Protein AF-A0A842SZA8-F1 (afdb_monomer_lite)

Secondary structure (DSSP, 8-state):
--HHHHHHHT-S-----PPEEETTEEEPPPPHHHHHTTS--TTS----------S--

pLDDT: mean 81.57, std 16.41, range [45.94, 97.12]

Structure (mmCIF, N/CA/C/O backbone):
data_AF-A0A842SZA8-F1
#
_entry.id   AF-A0A842SZA8-F1
#
loop_
_atom_site.group_PDB
_atom_site.id
_atom_site.type_symbol
_atom_site.label_atom_id
_atom_site.label_alt_id
_atom_site.label_comp_id
_atom_site.label_asym_id
_atom_site.label_entity_id
_atom_site.label_seq_id
_atom_site.pdbx_PDB_ins_code
_atom_site.Cartn_x
_atom_site.Cartn_y
_atom_site.Cartn_z
_atom_site.occupancy
_atom_site.B_iso_or_equiv
_atom_site.auth_seq_id
_atom_site.auth_comp_id
_atom_site.auth_asym_id
_atom_site.auth_atom_id
_atom_site.pdbx_PDB_model_num
ATOM 1 N N . MET A 1 1 ? -8.920 22.173 4.117 1.00 52.66 1 MET A N 1
ATOM 2 C CA . MET A 1 1 ? -9.253 20.834 4.626 1.00 52.66 1 MET A CA 1
ATOM 3 C C . MET A 1 1 ? -8.561 20.689 5.958 1.00 52.66 1 MET A C 1
ATOM 5 O O . MET A 1 1 ? -7.360 20.931 6.003 1.00 52.66 1 MET A O 1
ATOM 9 N N . SER A 1 2 ? -9.309 20.440 7.028 1.00 56.69 2 SER A N 1
ATOM 10 C CA . SER A 1 2 ? -8.722 20.229 8.356 1.00 56.69 2 SER A CA 1
ATOM 11 C C . SER A 1 2 ? -8.178 18.803 8.484 1.00 56.69 2 SER A C 1
ATOM 13 O O . SER A 1 2 ? -8.622 17.894 7.777 1.00 56.69 2 SER A O 1
ATOM 15 N N . ASP A 1 3 ? -7.236 18.588 9.403 1.00 59.00 3 ASP A N 1
ATOM 16 C CA . ASP A 1 3 ? -6.719 17.249 9.724 1.00 59.00 3 ASP A CA 1
ATOM 17 C C . ASP A 1 3 ? -7.844 16.278 10.132 1.00 59.00 3 ASP A C 1
ATOM 19 O O . ASP A 1 3 ? -7.773 15.076 9.867 1.00 59.00 3 ASP A O 1
ATOM 23 N N . ASP A 1 4 ? -8.935 16.815 10.682 1.00 54.91 4 ASP A N 1
ATOM 24 C CA . ASP A 1 4 ? -10.142 16.072 11.042 1.00 54.91 4 ASP A CA 1
ATOM 25 C C . ASP A 1 4 ? -10.934 15.577 9.821 1.00 54.91 4 ASP A C 1
ATOM 27 O O . ASP A 1 4 ? -11.421 14.446 9.830 1.00 54.91 4 ASP A O 1
ATOM 31 N N . GLU A 1 5 ? -11.020 16.356 8.735 1.00 53.53 5 GLU A N 1
ATOM 32 C CA . GLU A 1 5 ? -11.651 15.908 7.480 1.00 53.53 5 GLU A CA 1
ATOM 33 C C . GLU A 1 5 ? -10.838 14.789 6.813 1.00 53.53 5 GLU A C 1
ATOM 35 O O . GLU A 1 5 ? -11.4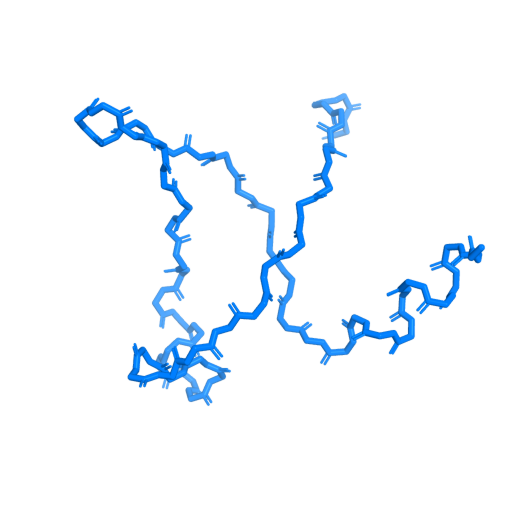02 13.830 6.277 1.00 53.53 5 GLU A O 1
ATOM 40 N N . ILE A 1 6 ? -9.506 14.866 6.902 1.00 56.38 6 ILE A N 1
ATOM 41 C CA . ILE A 1 6 ? -8.598 13.819 6.422 1.00 56.38 6 ILE A CA 1
ATOM 42 C C . ILE A 1 6 ? -8.752 12.548 7.273 1.00 56.38 6 ILE A C 1
ATOM 44 O O . ILE A 1 6 ? -8.802 11.447 6.724 1.00 56.38 6 ILE A O 1
ATOM 48 N N . ASN A 1 7 ? -8.858 12.671 8.598 1.00 53.06 7 ASN A N 1
ATOM 49 C CA . ASN A 1 7 ? -9.053 11.534 9.501 1.00 53.06 7 ASN A CA 1
ATOM 50 C C . ASN A 1 7 ? -10.440 10.886 9.360 1.00 53.06 7 ASN A C 1
ATOM 52 O O . ASN A 1 7 ? -10.560 9.666 9.475 1.00 53.06 7 ASN A O 1
ATOM 56 N N . PHE A 1 8 ? -11.479 11.661 9.041 1.00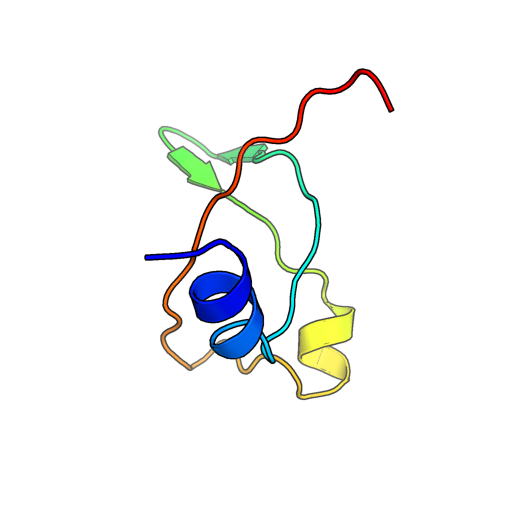 48.81 8 PHE A N 1
ATOM 57 C CA . PHE A 1 8 ? -12.830 11.142 8.823 1.00 48.81 8 PHE A CA 1
ATOM 58 C C . PHE A 1 8 ? -12.950 10.309 7.531 1.00 48.81 8 PHE A C 1
ATOM 60 O O . PHE A 1 8 ? -13.636 9.285 7.523 1.00 48.81 8 PHE A O 1
ATOM 67 N N . LEU A 1 9 ? -12.216 10.670 6.469 1.00 51.12 9 LEU A N 1
ATOM 68 C CA . LEU A 1 9 ? -12.077 9.861 5.244 1.00 51.12 9 LEU A CA 1
ATOM 69 C C . LEU A 1 9 ? -11.230 8.586 5.453 1.00 51.12 9 LEU A C 1
ATOM 71 O O . LEU A 1 9 ? -11.371 7.616 4.710 1.00 51.12 9 LEU A O 1
ATOM 75 N N . LYS A 1 10 ? -10.377 8.557 6.485 1.00 50.88 10 LYS A N 1
ATOM 76 C CA . LYS A 1 10 ? -9.398 7.497 6.790 1.00 50.88 10 LYS A CA 1
ATOM 77 C C . LYS A 1 10 ? -9.919 6.341 7.653 1.00 50.88 10 LYS A C 1
ATOM 79 O O . LYS A 1 10 ? -9.110 5.594 8.195 1.00 50.88 10 LYS A O 1
ATOM 84 N N . LYS A 1 11 ? -11.227 6.062 7.711 1.00 54.81 11 LYS A N 1
ATOM 85 C CA . LYS A 1 11 ? -11.732 4.770 8.250 1.00 54.81 11 LYS A CA 1
ATOM 86 C C . LYS A 1 11 ? -11.306 3.532 7.418 1.00 54.81 11 LYS A C 1
ATOM 88 O O . LYS A 1 11 ? -11.932 2.481 7.508 1.00 54.81 11 LYS A O 1
ATOM 93 N N . GLY A 1 12 ? -10.270 3.654 6.589 1.00 70.00 12 GLY A N 1
ATOM 94 C CA . GLY A 1 12 ? -9.599 2.573 5.880 1.00 70.00 12 GLY A CA 1
ATOM 95 C C . GLY A 1 12 ? -8.382 2.044 6.643 1.00 70.00 12 GLY A C 1
ATOM 96 O O . GLY A 1 12 ? -8.004 2.527 7.710 1.00 70.00 12 GLY A O 1
ATOM 97 N N . ILE A 1 13 ? -7.747 1.024 6.077 1.00 81.38 13 ILE A N 1
ATOM 98 C CA . ILE A 1 13 ? -6.560 0.383 6.649 1.00 81.38 13 ILE A CA 1
ATOM 99 C C . ILE A 1 13 ? -5.375 1.339 6.519 1.00 81.38 13 ILE A C 1
ATOM 101 O O . ILE A 1 13 ? -5.019 1.744 5.415 1.00 81.38 13 ILE A O 1
ATOM 105 N N . THR A 1 14 ? -4.748 1.676 7.645 1.00 84.12 14 THR A N 1
ATOM 106 C CA . THR A 1 14 ? -3.547 2.519 7.682 1.00 84.12 14 THR A CA 1
ATOM 107 C C . THR A 1 14 ? -2.394 1.740 8.305 1.00 84.12 14 THR A C 1
ATOM 109 O O . THR A 1 14 ? -2.540 1.174 9.386 1.00 84.12 14 THR A O 1
ATOM 112 N N . PHE A 1 15 ? -1.234 1.723 7.645 1.00 85.50 15 PHE A N 1
ATOM 113 C CA . PHE A 1 15 ? -0.008 1.121 8.173 1.00 85.50 15 PHE A CA 1
ATOM 114 C C . PHE A 1 15 ? 1.225 1.965 7.823 1.00 85.50 15 PHE A C 1
ATOM 116 O O . PHE A 1 15 ? 1.295 2.570 6.756 1.00 85.50 15 PH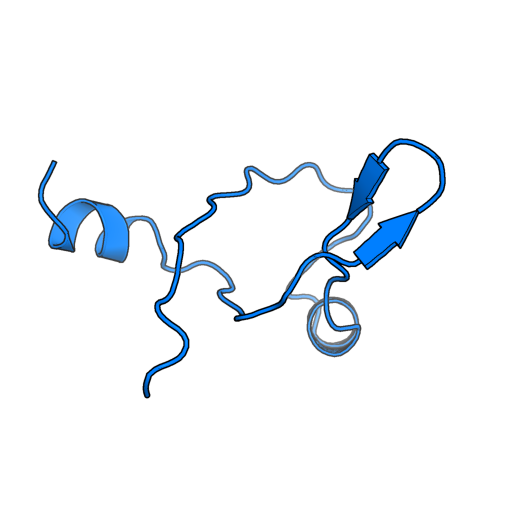E A O 1
ATOM 123 N N . LYS A 1 16 ? 2.214 2.003 8.729 1.00 88.38 16 LYS A N 1
ATOM 124 C CA . LYS A 1 16 ? 3.490 2.715 8.534 1.00 88.38 16 LYS A CA 1
ATOM 125 C C . LYS A 1 16 ? 4.515 1.782 7.879 1.00 88.38 16 LYS A C 1
ATOM 127 O O . LYS A 1 16 ? 4.858 0.743 8.445 1.00 88.38 16 LYS A O 1
ATOM 132 N N . ARG A 1 17 ? 5.037 2.147 6.703 1.00 89.19 17 ARG A N 1
ATOM 133 C CA . ARG A 1 17 ? 6.101 1.400 6.008 1.00 89.19 17 ARG A CA 1
ATOM 134 C C . ARG A 1 17 ? 7.031 2.320 5.227 1.00 89.19 17 ARG A C 1
ATOM 136 O O . ARG A 1 17 ? 6.591 3.288 4.620 1.00 89.19 17 ARG A O 1
ATOM 143 N N . LYS A 1 18 ? 8.315 1.951 5.189 1.00 90.81 18 LYS A N 1
ATOM 144 C CA . LYS A 1 18 ? 9.289 2.514 4.249 1.00 90.81 18 LYS A CA 1
ATOM 145 C C . LYS A 1 18 ? 9.158 1.783 2.906 1.00 90.81 18 LYS A C 1
ATOM 147 O O . LYS A 1 18 ? 9.085 0.551 2.925 1.00 90.81 18 LYS A O 1
ATOM 152 N N . PRO A 1 19 ? 9.138 2.487 1.764 1.00 93.50 19 PRO A N 1
ATOM 153 C CA . PRO A 1 19 ? 9.090 1.824 0.471 1.00 93.50 19 PRO A CA 1
ATOM 154 C C . PRO A 1 19 ? 10.400 1.076 0.189 1.00 93.50 19 PRO A C 1
ATOM 156 O O . PRO A 1 19 ? 11.488 1.530 0.551 1.00 93.50 19 PRO A O 1
ATOM 159 N N . ALA A 1 20 ? 10.293 -0.062 -0.490 1.00 94.88 20 ALA A N 1
ATOM 160 C CA . ALA A 1 20 ? 11.425 -0.844 -0.973 1.00 94.88 20 ALA A CA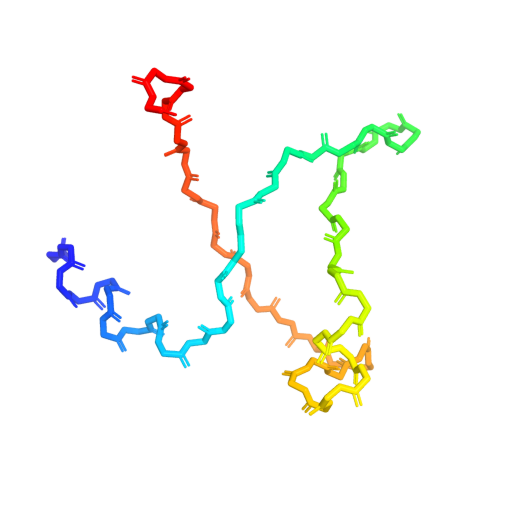 1
ATOM 161 C C . ALA A 1 20 ? 11.709 -0.521 -2.446 1.00 94.88 20 ALA A C 1
ATOM 163 O O . ALA A 1 20 ? 10.785 -0.256 -3.213 1.00 94.88 20 ALA A O 1
ATOM 164 N N . LYS A 1 21 ? 12.981 -0.562 -2.859 1.00 97.12 21 LYS A N 1
ATOM 165 C CA . LYS A 1 21 ? 13.362 -0.414 -4.271 1.00 97.12 21 LYS A CA 1
ATOM 166 C C . LYS A 1 21 ? 13.156 -1.742 -5.004 1.00 97.12 21 LYS A C 1
ATOM 168 O O . LYS A 1 21 ? 13.675 -2.764 -4.565 1.00 97.12 21 LYS A O 1
ATOM 173 N N . MET A 1 22 ? 12.450 -1.715 -6.129 1.00 96.75 22 MET A N 1
ATOM 174 C CA . MET A 1 22 ? 12.253 -2.854 -7.024 1.00 96.75 22 MET A CA 1
ATOM 175 C C . MET A 1 22 ? 12.491 -2.398 -8.467 1.00 96.75 22 MET A C 1
ATOM 177 O O . MET A 1 22 ? 11.652 -1.725 -9.064 1.00 96.75 22 MET A O 1
ATOM 181 N N . GLY A 1 23 ? 13.661 -2.737 -9.013 1.00 95.56 23 GLY A N 1
ATOM 182 C CA . GLY A 1 23 ? 14.089 -2.259 -10.329 1.00 95.56 23 GLY A CA 1
ATOM 183 C C . GLY A 1 23 ? 14.266 -0.736 -10.362 1.00 95.56 23 GLY A C 1
ATOM 184 O O . GLY A 1 23 ? 15.031 -0.171 -9.574 1.00 95.56 23 GLY A O 1
ATOM 185 N N . ASP A 1 24 ? 13.552 -0.088 -11.280 1.00 97.00 24 ASP A N 1
ATOM 186 C CA . ASP A 1 24 ? 13.491 1.365 -11.481 1.00 97.00 24 ASP A CA 1
ATOM 187 C C . ASP A 1 2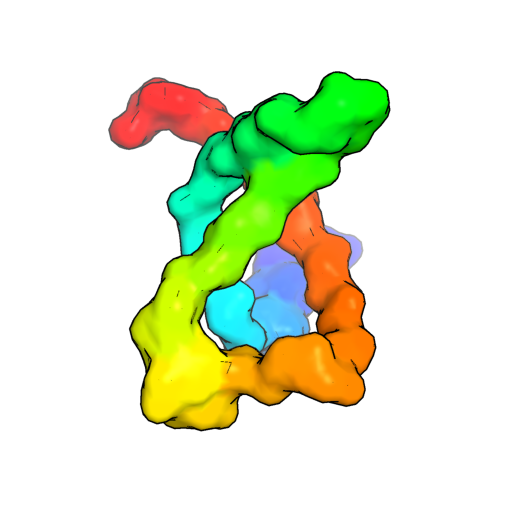4 ? 12.408 2.058 -10.631 1.00 97.00 24 ASP A C 1
ATOM 189 O O . ASP A 1 24 ? 12.254 3.277 -10.701 1.00 97.00 24 ASP A O 1
ATOM 193 N N . ARG A 1 25 ? 11.665 1.306 -9.808 1.00 96.81 25 ARG A N 1
ATOM 194 C CA . ARG A 1 25 ? 10.532 1.809 -9.019 1.00 96.81 25 ARG A CA 1
ATOM 195 C C . ARG A 1 25 ? 10.723 1.582 -7.526 1.00 96.81 25 ARG A C 1
ATOM 197 O O . ARG A 1 25 ? 11.542 0.776 -7.084 1.00 96.81 25 ARG A O 1
ATOM 204 N N . TYR A 1 26 ? 9.913 2.285 -6.745 1.00 95.25 26 TYR A N 1
ATOM 205 C CA . TYR A 1 26 ? 9.733 2.042 -5.320 1.00 95.25 26 TYR A CA 1
ATOM 206 C C . TYR A 1 26 ? 8.335 1.480 -5.075 1.00 95.25 26 TYR A C 1
ATOM 208 O O . TYR A 1 26 ? 7.368 1.935 -5.684 1.00 95.25 26 TYR A O 1
ATOM 216 N N . ILE A 1 27 ? 8.236 0.486 -4.195 1.00 94.31 27 ILE A N 1
ATOM 217 C CA . ILE A 1 27 ? 6.985 -0.199 -3.866 1.00 94.31 27 ILE A CA 1
ATOM 218 C C . ILE A 1 27 ? 6.739 -0.203 -2.359 1.00 94.31 27 ILE A C 1
ATOM 220 O O . ILE A 1 27 ? 7.671 -0.308 -1.560 1.00 94.31 27 ILE A O 1
ATOM 224 N N . PHE A 1 28 ? 5.468 -0.141 -1.972 1.00 92.19 28 PHE A N 1
ATOM 225 C CA . PHE A 1 28 ? 5.024 -0.428 -0.612 1.00 92.19 28 PHE A CA 1
ATOM 226 C C . PHE A 1 28 ? 4.471 -1.850 -0.583 1.00 92.19 28 PHE A C 1
ATOM 228 O O . PHE A 1 28 ? 3.546 -2.166 -1.328 1.00 92.19 28 PHE A O 1
ATOM 235 N N . SER A 1 29 ? 5.032 -2.713 0.262 1.00 90.88 29 SER A N 1
ATOM 236 C CA . SER A 1 29 ? 4.446 -4.028 0.500 1.00 90.88 29 SER A CA 1
ATOM 237 C C . SER A 1 29 ? 3.277 -3.908 1.473 1.00 90.88 29 SER A C 1
ATOM 239 O O . SER A 1 29 ? 3.394 -3.316 2.549 1.00 90.88 29 SER A O 1
ATOM 241 N N . ILE A 1 30 ? 2.145 -4.486 1.084 1.00 90.12 30 ILE A N 1
ATOM 242 C CA . ILE A 1 30 ? 0.976 -4.634 1.946 1.00 90.12 30 ILE A CA 1
ATOM 243 C C . ILE A 1 30 ? 1.205 -5.873 2.828 1.00 90.12 30 ILE A C 1
ATOM 245 O O . ILE A 1 30 ? 1.496 -6.941 2.287 1.00 90.12 30 ILE A O 1
ATOM 249 N N . PRO A 1 31 ? 1.109 -5.771 4.168 1.00 91.00 31 PRO A N 1
ATOM 250 C CA . PRO A 1 31 ? 1.170 -6.940 5.045 1.00 91.00 31 PRO A CA 1
ATOM 251 C C . PRO A 1 31 ? 0.113 -7.997 4.684 1.00 91.00 31 PRO A C 1
ATOM 253 O O . PRO A 1 31 ? -1.066 -7.662 4.567 1.00 91.00 31 PRO A O 1
ATOM 256 N N . SER A 1 32 ? 0.519 -9.269 4.557 1.00 92.50 32 SER A N 1
ATOM 257 C CA . SER A 1 32 ? -0.377 -10.360 4.128 1.00 92.50 32 SER A CA 1
ATOM 258 C C . SER A 1 32 ? -1.576 -10.547 5.054 1.00 92.50 32 SER A C 1
ATOM 260 O O . SER A 1 32 ? -2.657 -10.869 4.578 1.00 92.50 32 SER A O 1
ATOM 262 N N . ILE A 1 33 ? -1.427 -10.228 6.344 1.00 93.50 33 ILE A N 1
ATOM 263 C CA . ILE A 1 33 ? -2.505 -10.280 7.340 1.00 93.50 33 ILE A CA 1
ATOM 264 C C . ILE A 1 33 ? -3.746 -9.471 6.929 1.00 93.50 33 ILE A C 1
ATOM 266 O O . ILE A 1 33 ? -4.866 -9.836 7.274 1.00 93.50 33 ILE A O 1
ATOM 270 N N . TYR A 1 34 ? -3.582 -8.383 6.168 1.00 92.94 34 TYR A N 1
ATOM 271 C CA . TYR A 1 34 ? -4.722 -7.609 5.672 1.00 92.94 34 TYR A CA 1
ATOM 272 C C . TYR A 1 34 ? -5.460 -8.324 4.536 1.00 92.94 34 TYR A C 1
ATOM 274 O O . TYR A 1 34 ? -6.665 -8.144 4.397 1.00 92.94 34 TYR A O 1
ATOM 282 N N . ILE A 1 35 ? -4.766 -9.152 3.756 1.00 93.25 35 ILE A N 1
ATOM 283 C CA . ILE A 1 35 ? -5.365 -9.986 2.707 1.00 93.25 35 ILE A CA 1
ATOM 284 C C . ILE A 1 35 ? -6.018 -11.219 3.339 1.00 93.25 35 ILE A C 1
ATOM 286 O O . ILE A 1 35 ? -7.177 -11.513 3.068 1.00 93.25 35 ILE A O 1
ATOM 290 N N . GLU A 1 36 ? -5.305 -11.894 4.243 1.00 94.56 36 GLU A N 1
ATOM 291 C CA . GLU A 1 36 ? -5.774 -13.092 4.956 1.00 94.56 36 GLU A CA 1
ATOM 292 C C . GLU A 1 36 ? -7.059 -12.824 5.753 1.00 94.56 36 GLU A C 1
ATOM 294 O O . GLU A 1 36 ? -7.967 -13.651 5.763 1.00 94.56 36 GLU A O 1
ATOM 299 N N . ASN A 1 37 ? -7.178 -11.637 6.357 1.00 93.31 37 ASN A N 1
ATOM 300 C CA . ASN A 1 37 ? -8.377 -11.220 7.088 1.00 93.31 37 ASN A CA 1
ATOM 301 C C . ASN A 1 37 ? -9.489 -10.645 6.186 1.00 93.31 37 ASN A C 1
ATOM 303 O O . ASN A 1 37 ? -10.490 -10.151 6.703 1.00 93.31 37 ASN A O 1
ATOM 307 N N . GLY A 1 38 ? -9.317 -10.650 4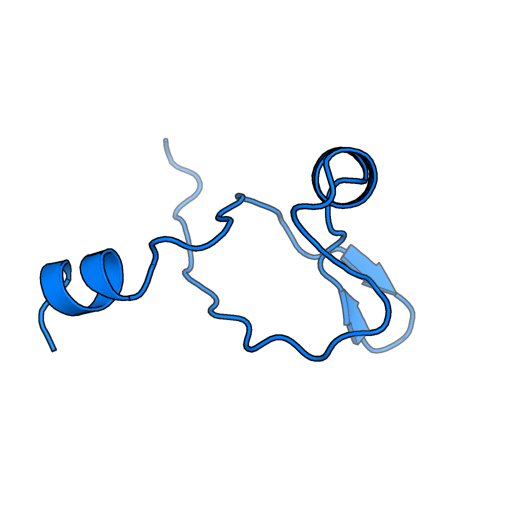.859 1.00 91.06 38 GLY A N 1
ATOM 308 C CA . GLY A 1 38 ? -10.300 -10.126 3.902 1.00 91.06 38 GLY A CA 1
ATOM 309 C C . GLY A 1 38 ? -10.471 -8.603 3.933 1.00 91.06 38 GLY A C 1
ATOM 310 O O . GLY A 1 38 ? -11.480 -8.084 3.462 1.00 91.06 38 GLY A O 1
ATOM 311 N N . LEU A 1 39 ? -9.507 -7.875 4.502 1.00 89.94 39 LEU A N 1
ATOM 312 C CA . LEU A 1 39 ? -9.536 -6.415 4.594 1.00 89.94 39 LEU A CA 1
ATOM 313 C C . LEU A 1 39 ? -9.041 -5.756 3.291 1.00 89.94 39 LEU A C 1
ATOM 315 O O . LEU A 1 39 ? -9.469 -4.652 2.953 1.00 89.94 39 LEU A O 1
ATOM 319 N N . ILE A 1 40 ? -8.158 -6.433 2.549 1.00 91.69 40 ILE A N 1
ATOM 320 C CA . ILE A 1 40 ? -7.670 -6.033 1.222 1.00 91.69 40 ILE A CA 1
ATOM 321 C C . ILE A 1 40 ? -7.867 -7.196 0.250 1.00 91.69 40 ILE A C 1
ATOM 323 O O . ILE A 1 40 ? -7.407 -8.306 0.498 1.00 91.69 40 ILE A O 1
ATOM 327 N N . ASP A 1 41 ? -8.513 -6.912 -0.873 1.00 94.06 41 ASP A N 1
ATOM 328 C CA . ASP A 1 41 ? -8.717 -7.813 -1.999 1.00 94.06 41 ASP A CA 1
ATOM 329 C C . ASP A 1 41 ? -7.704 -7.438 -3.102 1.00 94.06 41 ASP A C 1
ATOM 331 O O . ASP A 1 41 ? -7.800 -6.342 -3.663 1.00 94.06 41 ASP A O 1
ATOM 335 N N . PRO A 1 42 ? -6.705 -8.288 -3.403 1.00 93.56 42 PRO A N 1
ATOM 336 C CA . PRO A 1 42 ? -5.639 -7.965 -4.353 1.00 93.56 42 PRO A CA 1
ATOM 337 C C . PRO A 1 42 ? -6.135 -7.767 -5.793 1.00 93.56 42 PRO A C 1
ATOM 339 O O . PRO A 1 42 ? -5.415 -7.170 -6.593 1.00 93.56 42 PRO A O 1
ATOM 342 N N . ASP A 1 43 ? -7.357 -8.202 -6.113 1.00 96.50 43 ASP A N 1
ATOM 343 C CA . ASP A 1 43 ? -7.954 -8.047 -7.440 1.00 96.50 43 ASP A CA 1
ATOM 344 C C . ASP A 1 43 ? -8.703 -6.707 -7.606 1.00 96.50 43 ASP A C 1
ATOM 346 O O . ASP A 1 43 ? -9.307 -6.432 -8.648 1.00 96.50 43 ASP A O 1
ATOM 350 N N . ARG A 1 44 ? -8.674 -5.833 -6.589 1.00 95.19 44 ARG A N 1
ATOM 351 C CA . ARG A 1 44 ? -9.333 -4.516 -6.595 1.00 95.19 44 ARG A CA 1
ATOM 352 C C . ARG A 1 44 ? -8.344 -3.367 -6.769 1.00 95.19 44 ARG A C 1
ATOM 354 O O . ARG A 1 44 ? -7.154 -3.461 -6.489 1.00 95.19 44 ARG A O 1
ATOM 361 N N . THR A 1 45 ? -8.866 -2.226 -7.217 1.00 93.19 45 THR A N 1
ATOM 362 C CA . THR A 1 45 ? -8.111 -0.969 -7.312 1.00 93.19 45 THR A CA 1
ATOM 363 C C . THR A 1 45 ? -8.331 -0.116 -6.067 1.00 93.19 45 THR A C 1
ATOM 365 O O . THR A 1 45 ? -9.469 0.089 -5.647 1.00 93.19 45 THR A O 1
ATOM 368 N N . TYR A 1 46 ? -7.244 0.426 -5.517 1.00 87.69 46 TYR A N 1
ATOM 369 C CA . TYR A 1 46 ? -7.251 1.258 -4.315 1.00 87.69 46 TYR A CA 1
ATOM 370 C C . TYR A 1 46 ? -6.644 2.630 -4.587 1.00 87.69 46 TYR A C 1
ATOM 372 O O . TYR A 1 46 ? -5.658 2.756 -5.313 1.00 87.69 46 TYR A O 1
ATOM 380 N N . GLN A 1 47 ? -7.198 3.657 -3.945 1.00 87.69 47 GLN A N 1
ATOM 381 C CA . GLN A 1 47 ? -6.556 4.961 -3.839 1.00 87.69 47 GLN A CA 1
ATOM 382 C C . GLN A 1 47 ? -5.598 4.955 -2.642 1.00 87.69 47 GLN A C 1
ATOM 384 O O . GLN A 1 47 ? -5.995 4.619 -1.527 1.00 87.69 47 GLN A O 1
ATOM 389 N N . ILE A 1 48 ? -4.337 5.324 -2.874 1.00 85.81 48 ILE A N 1
ATOM 390 C CA . ILE A 1 48 ? -3.285 5.341 -1.851 1.00 85.81 48 ILE A CA 1
ATOM 391 C C . ILE A 1 48 ? -2.985 6.788 -1.463 1.00 85.81 48 ILE A C 1
ATOM 393 O O . ILE A 1 48 ? -2.782 7.638 -2.329 1.00 85.81 48 ILE A O 1
ATOM 397 N N . TYR A 1 49 ? -2.910 7.050 -0.160 1.00 85.69 49 TYR A N 1
ATOM 398 C CA . TYR A 1 49 ? -2.497 8.335 0.399 1.00 85.69 49 TYR A CA 1
ATOM 399 C C . TYR A 1 49 ? -1.176 8.160 1.143 1.00 85.69 49 TYR A C 1
ATOM 401 O O . TYR A 1 49 ? -1.059 7.285 2.000 1.00 85.69 49 TYR A O 1
ATOM 409 N N . LEU A 1 50 ? -0.190 8.996 0.825 1.00 85.94 50 LEU A N 1
ATOM 410 C CA . LEU A 1 50 ? 1.108 8.998 1.492 1.00 85.94 50 LEU A CA 1
ATOM 411 C C . LEU A 1 50 ? 1.178 10.180 2.454 1.00 85.94 50 LEU A C 1
ATOM 413 O O . LEU A 1 50 ? 0.886 11.312 2.074 1.00 85.94 50 LEU A O 1
ATOM 417 N N . ALA A 1 51 ? 1.574 9.899 3.689 1.00 86.94 51 ALA A N 1
ATOM 418 C CA . ALA A 1 51 ? 1.911 10.901 4.685 1.00 86.94 51 ALA A CA 1
ATOM 419 C C . ALA A 1 51 ? 3.341 10.630 5.150 1.00 86.94 51 ALA A C 1
ATOM 421 O O . ALA A 1 51 ? 3.667 9.506 5.540 1.00 86.94 51 ALA A O 1
ATOM 422 N N . GLU A 1 52 ? 4.194 11.644 5.062 1.00 85.50 52 GLU A N 1
ATOM 423 C CA . GLU A 1 52 ? 5.552 11.574 5.586 1.00 85.50 52 GLU A CA 1
ATOM 424 C C . GLU A 1 52 ? 5.515 11.553 7.120 1.00 85.50 52 GLU A C 1
ATOM 426 O O . GLU A 1 52 ? 4.692 12.226 7.741 1.00 85.50 52 GLU A O 1
ATOM 431 N N . ILE A 1 53 ? 6.382 10.740 7.724 1.00 83.75 53 ILE A N 1
ATOM 432 C CA . ILE A 1 53 ? 6.556 10.659 9.175 1.00 83.75 53 ILE A CA 1
ATOM 433 C C . ILE A 1 53 ? 8.017 10.975 9.495 1.00 83.75 53 ILE A C 1
ATOM 435 O O . ILE A 1 53 ? 8.920 10.379 8.903 1.00 83.75 53 ILE A O 1
ATOM 439 N N . ASN A 1 54 ? 8.253 11.902 10.421 1.00 81.38 54 ASN A N 1
ATOM 440 C CA . ASN A 1 54 ? 9.597 12.161 10.932 1.00 81.38 54 ASN A CA 1
ATOM 441 C C . ASN A 1 54 ? 10.037 10.950 11.769 1.00 81.38 54 ASN A C 1
ATOM 443 O O . ASN A 1 54 ? 9.242 10.411 12.533 1.00 81.38 54 ASN A O 1
ATOM 447 N N . GLN A 1 55 ? 11.279 10.490 11.601 1.00 62.69 55 GLN A N 1
ATOM 448 C CA . GLN A 1 55 ? 11.800 9.293 12.282 1.00 62.69 55 GLN A CA 1
ATOM 449 C C . GLN A 1 55 ? 12.138 9.508 13.771 1.00 62.69 55 GLN A C 1
ATOM 451 O O . GLN A 1 55 ? 12.659 8.590 14.395 1.00 62.69 55 GLN A O 1
ATOM 456 N N . ASP A 1 56 ? 11.832 10.678 14.334 1.00 58.78 56 ASP A N 1
ATOM 457 C CA . ASP A 1 56 ? 12.225 11.081 15.692 1.00 58.78 56 ASP A CA 1
ATOM 458 C C . ASP A 1 56 ? 11.179 10.745 16.784 1.00 58.78 56 ASP A C 1
ATOM 460 O O . ASP A 1 56 ? 11.170 11.380 17.838 1.00 58.78 56 ASP A O 1
ATOM 464 N N . GLU A 1 57 ? 10.311 9.749 16.557 1.00 45.94 57 GLU A N 1
ATOM 465 C CA . GLU A 1 57 ? 9.423 9.152 17.581 1.00 45.94 57 GLU A CA 1
ATOM 466 C C . GLU A 1 57 ? 9.759 7.682 17.860 1.00 45.94 57 GLU A C 1
ATOM 468 O O . GLU A 1 57 ? 9.769 6.875 16.896 1.00 45.94 57 GLU A O 1
#

Sequence (57 aa):
MSDDEINFLKKGITFKRKPAKMGDRYIFSIPSIYIENGLIDPDRTYQIYLAEINQDE

Radius of gyration: 13.61 Å; chains: 1; bounding box: 27×34×29 Å

Foldseek 3Di:
DDPVVVVVVPPADDDDDDWDDDPPDTDDDDPCVCVVVVSDDPVDDDDDDDDDDDPPD